Protein AF-A0A316NMJ9-F1 (afdb_monomer_lite)

pLDDT: mean 84.4, std 13.29, range [42.34, 97.0]

Secondary structure (DSSP, 8-state):
--HHHHHHHHHHHTTTB-HHHHHHHHHHTHHHHHHHHHHTT---SHHHHHHTHHHHHHHIIIIIITTS-TTTEEEEEEE-SSSEEEEEEESSTTTHHHHHHHHHHHHHHHHT-SSHHHHHHHHHHHHT-PPP-THHHHT--TTTS--HHHHHHHHHHHHHHTT-

Foldseek 3Di:
DDPLLLVLQLVLLVQAEDPVCSVQPSVLCVLVVCLVCVQVVHHSDNVRCQFLSVLVNVCCCPQQNVQQPCQAWDWDWDDDVPDTGTYIYGNDPPNNVSSSVSSVVLSVLSVPDPHPVSSQVVSCVVRVDDDDPSVVSSVGTPVNPQDPVRVVVVVVVVVVVVVD

Radius of gyration: 17.78 Å; chains: 1; bounding box: 33×37×60 Å

Sequence (164 aa):
MDIITEREIKRMLHQVASDEFVEALPVMTENFYKKLFELYGLEFSPEVIKQKRLFLCKATEHFIFENLPEETAVATIINTNLEKGYIYSPATKTFKKPLEQYINQIEELILNCDTSEEFEKKFSEKYDVNLENLTAYLKINREDEMSPFNTNLEKFLDSIKKKK

Structure (mmCIF, N/CA/C/O backbone):
data_AF-A0A316NMJ9-F1
#
_entry.id   AF-A0A316NMJ9-F1
#
loop_
_atom_site.group_PDB
_atom_site.id
_atom_site.type_symbol
_atom_site.label_atom_id
_atom_site.label_alt_id
_atom_site.label_comp_id
_atom_site.label_asym_id
_atom_site.label_entity_id
_atom_site.label_seq_id
_atom_site.pdbx_PDB_ins_code
_atom_site.Cartn_x
_atom_site.Cartn_y
_atom_site.Cartn_z
_atom_site.occupancy
_atom_site.B_iso_or_equiv
_atom_site.auth_seq_id
_atom_site.auth_comp_id
_atom_site.auth_asym_id
_atom_site.auth_atom_id
_atom_site.pdbx_PDB_model_num
ATOM 1 N N . MET A 1 1 ? 3.163 13.681 2.107 1.00 84.31 1 MET A N 1
ATOM 2 C CA . MET A 1 1 ? 3.337 12.910 3.354 1.00 84.31 1 MET A CA 1
ATOM 3 C C . MET A 1 1 ? 4.285 13.644 4.286 1.00 84.31 1 MET A C 1
ATOM 5 O O . MET A 1 1 ? 5.211 14.275 3.787 1.00 84.31 1 MET A O 1
ATOM 9 N N . ASP A 1 2 ? 4.083 13.605 5.605 1.00 90.94 2 ASP A N 1
ATOM 10 C CA . ASP A 1 2 ? 5.113 14.072 6.541 1.00 90.94 2 ASP A CA 1
ATOM 11 C C . ASP A 1 2 ? 6.221 13.015 6.722 1.00 90.94 2 ASP A C 1
ATOM 13 O O . ASP A 1 2 ? 6.017 11.821 6.498 1.00 90.94 2 ASP A O 1
ATOM 17 N N . ILE A 1 3 ? 7.400 13.464 7.158 1.00 88.75 3 ILE A N 1
ATOM 18 C CA . ILE A 1 3 ? 8.615 12.638 7.260 1.00 88.75 3 ILE A CA 1
ATOM 19 C C . ILE A 1 3 ? 8.439 11.457 8.232 1.00 88.75 3 ILE A C 1
ATOM 21 O O . ILE A 1 3 ? 9.056 10.405 8.052 1.00 88.75 3 ILE A O 1
ATOM 25 N N . ILE A 1 4 ? 7.629 11.611 9.284 1.00 89.31 4 ILE A N 1
ATOM 26 C CA . ILE A 1 4 ? 7.449 10.571 10.304 1.00 89.31 4 ILE A CA 1
ATOM 27 C C . ILE A 1 4 ? 6.569 9.455 9.739 1.00 89.31 4 ILE A C 1
ATOM 29 O O . ILE A 1 4 ? 6.916 8.280 9.870 1.00 89.31 4 ILE A O 1
ATOM 33 N N . THR A 1 5 ? 5.482 9.822 9.062 1.00 90.75 5 THR A N 1
ATOM 34 C CA . THR A 1 5 ? 4.606 8.877 8.362 1.00 90.75 5 THR A CA 1
ATOM 35 C C . THR A 1 5 ? 5.367 8.120 7.275 1.00 90.75 5 THR A C 1
ATOM 37 O O . THR A 1 5 ? 5.329 6.889 7.251 1.00 90.75 5 THR A O 1
ATOM 40 N N . GLU A 1 6 ? 6.148 8.821 6.444 1.00 93.25 6 GLU A N 1
ATOM 41 C CA . GLU A 1 6 ? 6.971 8.189 5.401 1.00 93.25 6 GLU A CA 1
ATOM 42 C C . GLU A 1 6 ? 7.933 7.157 6.001 1.00 93.25 6 GLU A C 1
ATOM 44 O O . GLU A 1 6 ? 8.058 6.035 5.507 1.00 93.25 6 GLU A O 1
ATOM 49 N N . ARG A 1 7 ? 8.572 7.500 7.124 1.00 92.62 7 ARG A N 1
ATOM 50 C CA . ARG A 1 7 ? 9.490 6.600 7.823 1.00 92.62 7 ARG A CA 1
ATOM 51 C C . ARG A 1 7 ? 8.805 5.328 8.324 1.00 92.62 7 ARG A C 1
ATOM 53 O O . ARG A 1 7 ? 9.415 4.259 8.254 1.00 92.62 7 ARG A O 1
ATOM 60 N N . GLU A 1 8 ? 7.588 5.412 8.859 1.00 92.25 8 GLU A N 1
ATOM 61 C CA . GLU A 1 8 ? 6.860 4.218 9.311 1.00 92.25 8 GLU A CA 1
ATOM 62 C C . GLU A 1 8 ? 6.408 3.339 8.143 1.00 92.25 8 GLU A C 1
ATOM 64 O O . GLU A 1 8 ? 6.513 2.115 8.240 1.00 92.25 8 GLU A O 1
ATOM 69 N N . ILE A 1 9 ? 6.027 3.937 7.011 1.00 93.44 9 ILE A N 1
ATOM 70 C CA . ILE A 1 9 ? 5.732 3.191 5.782 1.00 93.44 9 ILE A CA 1
ATOM 71 C C . ILE A 1 9 ? 6.987 2.491 5.263 1.00 93.44 9 ILE A C 1
ATOM 73 O O . ILE A 1 9 ? 6.941 1.292 5.012 1.00 93.44 9 ILE A O 1
ATOM 77 N N . LYS A 1 10 ? 8.137 3.172 5.189 1.00 93.44 10 LYS A N 1
ATOM 78 C CA . LYS A 1 10 ? 9.405 2.535 4.787 1.00 93.44 10 LYS A CA 1
ATOM 79 C C . LYS A 1 10 ? 9.770 1.355 5.693 1.00 93.44 10 LYS A C 1
ATOM 81 O O . LYS A 1 10 ? 10.137 0.285 5.216 1.00 93.44 10 LYS A O 1
ATOM 86 N N . ARG A 1 11 ? 9.608 1.510 7.013 1.00 89.56 11 ARG A N 1
ATOM 87 C CA . ARG A 1 11 ? 9.828 0.433 8.002 1.00 89.56 11 ARG A CA 1
ATOM 88 C C . ARG A 1 11 ? 8.909 -0.770 7.811 1.00 89.56 11 ARG A C 1
ATOM 90 O O . ARG A 1 11 ? 9.315 -1.880 8.147 1.00 89.56 11 ARG A O 1
ATOM 97 N N . MET A 1 12 ? 7.678 -0.534 7.374 1.00 90.94 12 MET A N 1
ATOM 98 C CA . MET A 1 12 ? 6.723 -1.576 7.009 1.00 90.94 12 MET A CA 1
ATOM 99 C C . MET A 1 12 ? 7.162 -2.254 5.704 1.00 90.94 12 MET A C 1
ATOM 101 O O . MET A 1 12 ? 7.350 -3.465 5.692 1.00 90.94 12 MET A O 1
ATOM 105 N N . LEU A 1 13 ? 7.460 -1.474 4.661 1.00 91.19 13 LEU A N 1
ATOM 106 C CA . LEU A 1 13 ? 7.852 -1.982 3.344 1.00 91.19 13 LEU A CA 1
ATOM 107 C C . LEU A 1 13 ? 9.099 -2.867 3.383 1.00 91.19 13 LEU A C 1
ATOM 109 O O . LEU A 1 13 ? 9.125 -3.876 2.693 1.00 91.19 13 LEU A O 1
ATOM 113 N N . HIS A 1 14 ? 10.092 -2.569 4.226 1.00 90.00 14 HIS A N 1
ATOM 114 C CA . HIS A 1 14 ? 11.275 -3.431 4.383 1.00 90.00 14 HIS A CA 1
ATOM 115 C C . HIS A 1 14 ? 10.953 -4.874 4.824 1.00 90.00 14 HIS A C 1
ATOM 117 O O . HIS A 1 14 ? 11.829 -5.734 4.766 1.00 90.00 14 HIS A O 1
ATOM 123 N N . GLN A 1 15 ? 9.736 -5.157 5.305 1.00 87.69 15 GLN A N 1
ATOM 124 C CA . GLN A 1 15 ? 9.311 -6.521 5.638 1.00 87.69 15 GLN A CA 1
ATOM 125 C C . GLN A 1 15 ? 8.897 -7.333 4.406 1.00 87.69 15 GLN A C 1
ATOM 127 O O . GLN A 1 15 ? 8.934 -8.558 4.469 1.00 87.69 15 GLN A O 1
ATOM 132 N N . VAL A 1 16 ? 8.514 -6.662 3.316 1.00 88.00 16 VAL A N 1
ATOM 133 C CA . VAL A 1 16 ? 7.905 -7.282 2.128 1.00 88.00 16 VAL A CA 1
ATOM 134 C C . VAL A 1 16 ? 8.592 -6.883 0.817 1.00 88.00 16 VAL A C 1
ATOM 136 O O . VAL A 1 16 ? 8.337 -7.492 -0.213 1.00 88.00 16 VAL A O 1
ATOM 139 N N . ALA A 1 17 ? 9.479 -5.885 0.808 1.00 89.94 17 ALA A N 1
ATOM 140 C CA . ALA A 1 17 ? 10.025 -5.295 -0.413 1.00 89.94 17 ALA A CA 1
ATOM 141 C C . ALA A 1 17 ? 11.521 -4.948 -0.314 1.00 89.94 17 ALA A C 1
ATOM 143 O O . ALA A 1 17 ? 12.040 -4.671 0.770 1.00 89.94 17 ALA A O 1
ATOM 144 N N . SER A 1 18 ? 12.205 -4.937 -1.464 1.00 92.44 18 SER A N 1
ATOM 145 C CA . SER A 1 18 ? 13.598 -4.490 -1.589 1.00 92.44 18 SER A CA 1
ATOM 146 C C . SER A 1 18 ? 13.745 -2.977 -1.399 1.00 92.44 18 SER A C 1
ATOM 148 O O . SER A 1 18 ? 12.778 -2.220 -1.518 1.00 92.44 18 SER A O 1
ATOM 150 N N . ASP A 1 19 ? 14.976 -2.520 -1.157 1.00 91.56 19 ASP A N 1
ATOM 151 C CA . ASP A 1 19 ? 15.285 -1.103 -0.929 1.00 91.56 19 ASP A CA 1
ATOM 152 C C . ASP A 1 19 ? 14.810 -0.201 -2.081 1.00 91.56 19 ASP A C 1
ATOM 154 O O . ASP A 1 19 ? 14.322 0.906 -1.854 1.00 91.56 19 ASP A O 1
ATOM 158 N N . GLU A 1 20 ? 14.876 -0.673 -3.329 1.00 93.25 20 GLU A N 1
ATOM 159 C CA . GLU A 1 20 ? 14.401 0.087 -4.485 1.00 93.25 20 GLU A CA 1
ATOM 160 C C . GLU A 1 20 ? 12.894 0.362 -4.446 1.00 93.25 20 GLU A C 1
ATOM 162 O O . GLU A 1 20 ? 12.461 1.459 -4.813 1.00 93.25 20 GLU A O 1
ATOM 167 N N . PHE A 1 21 ? 12.090 -0.611 -4.010 1.00 93.50 21 PHE A N 1
ATOM 168 C CA . PHE A 1 21 ? 10.654 -0.416 -3.817 1.00 93.50 21 PHE A CA 1
ATOM 169 C C . PHE A 1 21 ? 10.361 0.399 -2.560 1.00 93.50 21 PHE A C 1
ATOM 171 O O . PHE A 1 21 ? 9.492 1.267 -2.605 1.00 93.50 21 PHE A O 1
ATOM 178 N N . VAL A 1 22 ? 11.111 0.190 -1.475 1.00 93.56 22 VAL A N 1
ATOM 179 C CA . VAL A 1 22 ? 10.983 0.973 -0.236 1.00 93.56 22 VAL A CA 1
ATOM 180 C C . VAL A 1 22 ? 11.189 2.467 -0.491 1.00 93.56 22 VAL A C 1
ATOM 182 O O . VAL A 1 22 ? 10.503 3.295 0.104 1.00 93.56 22 VAL A O 1
ATOM 185 N N . GLU A 1 23 ? 12.092 2.832 -1.398 1.00 94.31 23 GLU A N 1
ATOM 186 C CA . GLU A 1 23 ? 12.322 4.231 -1.758 1.00 94.31 23 GLU A CA 1
ATOM 187 C C . GLU A 1 23 ? 11.280 4.799 -2.733 1.00 94.31 23 GLU A C 1
ATOM 189 O O . GLU A 1 23 ? 11.018 6.000 -2.714 1.00 94.31 23 GLU A O 1
ATOM 194 N N . ALA A 1 24 ? 10.671 3.970 -3.584 1.00 92.94 24 ALA A N 1
ATOM 195 C CA . ALA A 1 24 ? 9.715 4.431 -4.594 1.00 92.94 24 ALA A CA 1
ATOM 196 C C . ALA A 1 24 ? 8.266 4.499 -4.082 1.00 92.94 24 ALA A C 1
ATOM 198 O O . ALA A 1 24 ? 7.559 5.473 -4.343 1.00 92.94 24 ALA A O 1
ATOM 199 N N . LEU A 1 25 ? 7.822 3.471 -3.357 1.00 93.38 25 LEU A N 1
ATOM 200 C CA . LEU A 1 25 ? 6.417 3.272 -3.002 1.00 93.38 25 LEU A CA 1
ATOM 201 C C . LEU A 1 25 ? 5.819 4.352 -2.093 1.00 93.38 25 LEU A C 1
ATOM 203 O O . LEU A 1 25 ? 4.717 4.784 -2.411 1.00 93.38 25 LEU A O 1
ATOM 207 N N . PRO A 1 26 ? 6.481 4.845 -1.022 1.00 93.44 26 PRO A N 1
ATOM 208 C CA . PRO A 1 26 ? 5.836 5.750 -0.066 1.00 93.44 26 PRO A CA 1
ATOM 209 C C . PRO A 1 26 ? 5.209 6.991 -0.707 1.00 93.44 26 PRO A C 1
ATOM 211 O O . PRO A 1 26 ? 4.151 7.439 -0.274 1.00 93.44 26 PRO A O 1
ATOM 214 N N . VAL A 1 27 ? 5.852 7.525 -1.749 1.00 91.00 27 VAL A N 1
ATOM 215 C CA . VAL A 1 27 ? 5.353 8.684 -2.497 1.00 91.00 27 VAL A CA 1
ATOM 216 C C . VAL A 1 27 ? 4.222 8.284 -3.444 1.00 91.00 27 VAL A C 1
ATOM 218 O O . VAL A 1 27 ? 3.236 9.005 -3.545 1.00 91.00 27 VAL A O 1
ATOM 221 N N . MET A 1 28 ? 4.346 7.139 -4.120 1.00 93.19 28 MET A N 1
ATOM 222 C CA . MET A 1 28 ? 3.360 6.667 -5.098 1.00 93.19 28 MET A CA 1
ATOM 223 C C . MET A 1 28 ? 2.045 6.228 -4.446 1.00 93.19 28 MET A C 1
ATOM 225 O O . MET A 1 28 ? 0.997 6.356 -5.056 1.00 93.19 28 MET A O 1
ATOM 229 N N . THR A 1 29 ? 2.086 5.706 -3.219 1.00 94.62 29 T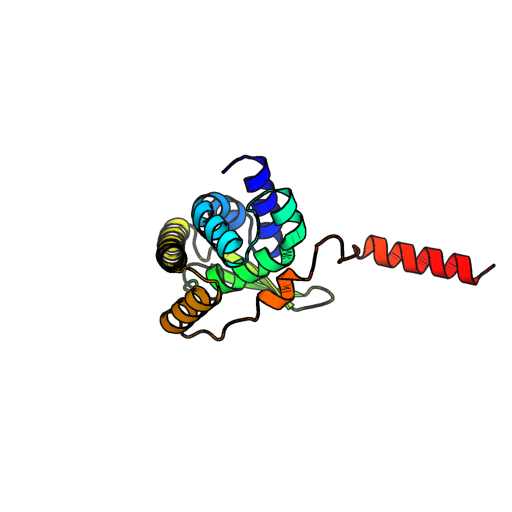HR A N 1
ATOM 230 C CA . THR A 1 29 ? 0.939 5.047 -2.577 1.00 94.62 29 THR A CA 1
ATOM 231 C C . THR A 1 29 ? 0.308 5.871 -1.454 1.00 94.62 29 THR A C 1
ATOM 233 O O . THR A 1 29 ? -0.502 5.341 -0.693 1.00 94.62 29 THR A O 1
ATOM 236 N N . GLU A 1 30 ? 0.684 7.145 -1.281 1.00 94.25 30 GLU A N 1
ATOM 237 C CA . GLU A 1 30 ? 0.216 7.968 -0.155 1.00 94.25 30 GLU A CA 1
ATOM 238 C C . GLU A 1 30 ? -1.314 8.038 -0.078 1.00 94.25 30 GLU A C 1
ATOM 240 O O . GLU A 1 30 ? -1.900 7.793 0.979 1.00 94.25 30 GLU A O 1
ATOM 245 N N . ASN A 1 31 ? -1.960 8.392 -1.188 1.00 94.94 31 ASN A N 1
ATOM 246 C CA . ASN A 1 31 ? -3.409 8.564 -1.239 1.00 94.94 31 ASN A CA 1
ATOM 247 C C . ASN A 1 31 ? -4.124 7.216 -1.154 1.00 94.94 31 ASN A C 1
ATOM 249 O O . ASN A 1 31 ? -5.102 7.102 -0.415 1.00 94.94 31 ASN A O 1
ATOM 253 N N . PHE A 1 32 ? -3.594 6.195 -1.837 1.00 96.12 32 PHE A N 1
ATOM 254 C CA . PHE A 1 32 ? -4.057 4.819 -1.689 1.00 96.12 32 PHE A CA 1
ATOM 255 C C . PHE A 1 32 ? -4.105 4.402 -0.212 1.00 96.12 32 PHE A C 1
ATOM 257 O O . PHE A 1 32 ? -5.163 4.010 0.272 1.00 96.12 32 PHE A O 1
ATOM 264 N N . TYR A 1 33 ? -3.009 4.552 0.541 1.00 96.19 33 TYR A N 1
ATOM 265 C CA . TYR A 1 33 ? -2.991 4.155 1.951 1.00 96.19 33 TYR A CA 1
ATOM 266 C C . TYR A 1 33 ? -3.904 5.006 2.829 1.00 96.19 33 TYR A C 1
ATOM 268 O O . TYR A 1 33 ? -4.543 4.462 3.726 1.00 96.19 33 TYR A O 1
ATOM 276 N N . LYS A 1 34 ? -4.013 6.316 2.578 1.00 96.06 34 LYS A N 1
ATOM 277 C CA . LYS A 1 34 ? -4.974 7.165 3.300 1.00 96.06 34 LYS A CA 1
ATOM 278 C C . LYS A 1 34 ? -6.398 6.655 3.129 1.00 96.06 34 LYS A C 1
ATOM 280 O O . LYS A 1 34 ? -7.091 6.460 4.125 1.00 96.06 34 LYS A O 1
ATOM 285 N N . LYS A 1 35 ? -6.807 6.407 1.881 1.00 97.00 35 LYS A N 1
ATOM 286 C CA . LYS A 1 35 ? -8.155 5.923 1.589 1.00 97.00 35 LYS A CA 1
ATOM 287 C C . LYS A 1 35 ? -8.365 4.512 2.124 1.00 97.00 35 LYS A C 1
ATOM 289 O O . LYS A 1 35 ? -9.409 4.236 2.696 1.00 97.00 35 LYS A O 1
ATOM 294 N N . LEU A 1 36 ? -7.364 3.642 2.016 1.00 96.12 36 LEU A N 1
ATOM 295 C CA . LEU A 1 36 ? -7.407 2.303 2.594 1.00 96.12 36 LEU A CA 1
ATOM 296 C C . LEU A 1 36 ? -7.675 2.369 4.103 1.00 96.12 36 LEU A C 1
ATOM 298 O O . LEU A 1 36 ? -8.609 1.741 4.584 1.00 96.12 36 LEU A O 1
ATOM 302 N N . PHE A 1 37 ? -6.907 3.165 4.848 1.00 95.81 37 PHE A N 1
ATOM 303 C CA . PHE A 1 37 ? -7.116 3.327 6.288 1.00 95.81 37 PHE A CA 1
ATOM 304 C C . PHE A 1 37 ? -8.524 3.846 6.599 1.00 95.81 37 PHE A C 1
ATOM 306 O O . PHE A 1 37 ? -9.191 3.282 7.463 1.00 95.81 37 PHE A O 1
ATOM 313 N N . GLU A 1 38 ? -9.002 4.844 5.854 1.00 96.06 38 GLU A N 1
ATOM 314 C CA . GLU A 1 38 ? -10.364 5.370 5.981 1.00 96.06 38 GLU A CA 1
ATOM 315 C C . GLU A 1 38 ? -11.429 4.277 5.785 1.00 96.06 38 GLU A C 1
ATOM 317 O O . GLU A 1 38 ? -12.314 4.137 6.629 1.00 96.06 38 GLU A O 1
ATOM 322 N N . LEU A 1 39 ? -11.312 3.455 4.733 1.00 95.19 39 LEU A N 1
ATOM 323 C CA . LEU A 1 39 ? -12.261 2.372 4.436 1.00 95.19 39 LEU A CA 1
ATOM 324 C C . LEU A 1 39 ? -12.325 1.305 5.537 1.00 95.19 39 LEU A C 1
ATOM 326 O O . LEU A 1 39 ? -13.382 0.715 5.749 1.00 95.19 39 LEU A O 1
ATOM 330 N N . TYR A 1 40 ? -11.222 1.076 6.253 1.00 94.00 40 TYR A N 1
ATOM 331 C CA . TYR A 1 40 ? -11.171 0.165 7.402 1.00 94.00 40 TYR A CA 1
ATOM 332 C C . TYR A 1 40 ? -11.374 0.872 8.755 1.00 94.00 40 TYR A C 1
ATOM 334 O O . TYR A 1 40 ? -11.158 0.264 9.806 1.00 94.00 40 TYR A O 1
ATOM 342 N N . GLY A 1 41 ? -11.797 2.142 8.761 1.00 93.50 41 GLY A N 1
ATOM 343 C CA . GLY A 1 41 ? -12.106 2.895 9.981 1.00 93.50 41 GLY A CA 1
ATOM 344 C C . GLY A 1 41 ? -10.885 3.224 10.847 1.00 93.50 41 GLY A C 1
ATOM 345 O O . GLY A 1 41 ? -11.003 3.332 12.068 1.00 93.50 41 GLY A O 1
ATOM 346 N N . LEU A 1 42 ? -9.708 3.353 10.234 1.00 93.94 42 LEU A N 1
ATOM 347 C CA . LEU A 1 42 ? -8.442 3.673 10.886 1.00 93.94 42 LEU A CA 1
ATOM 348 C C . LEU A 1 42 ? -8.001 5.108 10.579 1.00 93.94 42 LEU A C 1
ATOM 350 O O . LEU A 1 42 ? -8.202 5.628 9.484 1.00 93.94 42 LEU A O 1
ATOM 354 N N . GLU A 1 43 ? -7.312 5.734 11.531 1.00 94.31 43 GLU A N 1
ATOM 355 C CA . GLU A 1 43 ? -6.634 7.009 11.295 1.00 94.31 43 GLU A CA 1
ATOM 356 C C . GLU A 1 43 ? -5.298 6.779 10.574 1.00 94.31 43 GLU A C 1
ATOM 358 O O . GLU A 1 43 ? -4.477 5.967 11.007 1.00 94.31 43 GLU A O 1
ATOM 363 N N . PHE A 1 44 ? -5.039 7.533 9.504 1.00 94.75 44 PHE A N 1
ATOM 364 C CA . PHE A 1 44 ? -3.742 7.525 8.830 1.00 94.75 44 PHE A CA 1
ATOM 365 C C . PHE A 1 44 ? -2.722 8.388 9.589 1.00 94.75 44 PHE A C 1
ATOM 367 O O . PHE A 1 44 ? -2.454 9.534 9.227 1.00 94.75 44 PHE A O 1
ATOM 374 N N . SER A 1 45 ? -2.168 7.833 10.669 1.00 93.88 45 SER A N 1
ATOM 375 C CA . SER A 1 45 ? -1.141 8.472 11.497 1.00 93.88 45 SER A CA 1
ATOM 376 C C . SER A 1 45 ? 0.050 7.535 11.748 1.00 93.88 45 SER A C 1
ATOM 378 O O . SER A 1 45 ? -0.106 6.310 11.690 1.00 93.88 45 SER A O 1
ATOM 380 N N . PRO A 1 46 ? 1.253 8.063 12.058 1.00 91.56 46 PRO A N 1
ATOM 381 C CA . PRO A 1 46 ? 2.434 7.231 12.295 1.00 91.56 46 PRO A CA 1
ATOM 382 C C . PRO A 1 46 ? 2.240 6.168 13.379 1.00 91.56 46 PRO A C 1
ATOM 384 O O . PRO A 1 46 ? 2.728 5.047 13.243 1.00 91.56 46 PRO A O 1
ATOM 387 N N . GLU A 1 47 ? 1.526 6.508 14.455 1.00 91.00 47 GLU A N 1
ATOM 388 C CA . GLU A 1 47 ? 1.302 5.590 15.572 1.00 91.00 47 GLU A CA 1
ATOM 389 C C . GLU A 1 47 ? 0.386 4.434 15.158 1.00 91.00 47 GLU A C 1
ATOM 391 O O . GLU A 1 47 ? 0.706 3.274 15.417 1.00 91.00 47 GLU A O 1
ATOM 396 N N . VAL A 1 48 ? -0.690 4.719 14.418 1.00 92.31 48 VAL A N 1
ATOM 397 C CA . VAL A 1 48 ? -1.587 3.672 13.914 1.00 92.31 48 VAL A CA 1
ATOM 398 C C . VAL A 1 48 ? -0.891 2.825 12.849 1.00 92.31 48 VAL A C 1
ATOM 400 O O . VAL A 1 48 ? -0.994 1.605 12.906 1.00 92.31 48 VAL A O 1
ATOM 403 N N . ILE A 1 49 ? -0.109 3.414 11.934 1.00 92.50 49 ILE A N 1
ATOM 404 C CA . ILE A 1 49 ? 0.691 2.655 10.950 1.00 92.50 49 ILE A CA 1
ATOM 405 C C . ILE A 1 49 ? 1.660 1.701 11.658 1.00 92.50 49 ILE A C 1
ATOM 407 O O . ILE A 1 49 ? 1.801 0.537 11.278 1.00 92.50 49 ILE A O 1
ATOM 411 N N . LYS A 1 50 ? 2.324 2.173 12.716 1.00 88.81 50 LYS A N 1
ATOM 412 C CA . LYS A 1 50 ? 3.237 1.356 13.516 1.00 88.81 50 LYS A CA 1
ATOM 413 C C . LYS A 1 50 ? 2.510 0.201 14.212 1.00 88.81 50 LYS A C 1
ATOM 415 O O . LYS A 1 50 ? 3.063 -0.902 14.250 1.00 88.81 50 LYS A O 1
ATOM 420 N N . GLN A 1 51 ? 1.314 0.440 14.751 1.00 89.06 51 GLN A N 1
ATOM 421 C CA . GLN A 1 51 ? 0.494 -0.572 15.425 1.00 89.06 51 GLN A CA 1
ATOM 422 C C . GLN A 1 51 ? -0.096 -1.587 14.440 1.00 89.06 51 GLN A C 1
ATOM 424 O O . GLN A 1 51 ? 0.001 -2.788 14.677 1.00 89.06 51 GLN A O 1
ATOM 429 N N . LYS A 1 52 ? -0.634 -1.116 13.311 1.00 90.19 52 LYS A N 1
ATOM 430 C CA . LYS A 1 52 ? -1.306 -1.899 12.259 1.00 90.19 52 LYS A CA 1
ATOM 431 C C . LYS A 1 52 ? -0.363 -2.321 11.135 1.00 90.19 52 LYS A C 1
ATOM 433 O O . LYS A 1 52 ? -0.775 -2.508 9.993 1.00 90.19 52 LYS A O 1
ATOM 438 N N . ARG A 1 53 ? 0.920 -2.491 11.458 1.00 89.06 53 ARG A N 1
ATOM 439 C CA . ARG A 1 53 ? 1.958 -2.805 10.475 1.00 89.06 53 ARG A CA 1
ATOM 440 C C . ARG A 1 53 ? 1.670 -4.088 9.705 1.00 89.06 53 ARG A C 1
ATOM 442 O O . ARG A 1 53 ? 1.830 -4.089 8.496 1.00 89.06 53 ARG A O 1
ATOM 449 N N . LEU A 1 54 ? 1.239 -5.147 10.392 1.00 86.75 54 LEU A N 1
ATOM 450 C CA . LEU A 1 54 ? 0.964 -6.436 9.756 1.00 86.75 54 LEU A CA 1
ATOM 451 C C . LEU A 1 54 ? -0.189 -6.333 8.751 1.00 86.75 54 LEU A C 1
ATOM 453 O O . LEU A 1 54 ? -0.062 -6.809 7.628 1.00 86.75 54 LEU A O 1
ATOM 457 N N . PHE A 1 55 ? -1.272 -5.649 9.134 1.00 91.31 55 PHE A N 1
ATOM 458 C CA . PHE A 1 55 ? -2.372 -5.323 8.226 1.00 91.31 55 PHE A CA 1
ATOM 459 C C . PHE A 1 55 ? -1.863 -4.586 6.985 1.00 91.31 55 PHE A C 1
ATOM 461 O O . PHE A 1 55 ? -2.197 -4.965 5.867 1.00 91.31 55 PHE A O 1
ATOM 468 N N . LEU A 1 56 ? -1.010 -3.576 7.170 1.00 92.19 56 LEU A N 1
ATOM 469 C CA . LEU A 1 56 ? -0.489 -2.799 6.053 1.00 92.19 56 LEU A CA 1
ATOM 470 C C . LEU A 1 56 ? 0.477 -3.603 5.169 1.00 92.19 56 LEU A C 1
ATOM 472 O O . LEU A 1 56 ? 0.426 -3.453 3.950 1.00 92.19 56 LEU A O 1
ATOM 476 N N . CYS A 1 57 ? 1.299 -4.489 5.743 1.00 90.06 57 CYS A N 1
ATOM 477 C CA . CYS A 1 57 ? 2.111 -5.438 4.977 1.00 90.06 57 CYS A CA 1
ATOM 478 C C . CYS A 1 57 ? 1.218 -6.311 4.095 1.00 90.06 57 CYS A C 1
ATOM 480 O O . CYS A 1 57 ? 1.425 -6.351 2.889 1.00 90.06 57 CYS A O 1
ATOM 482 N N . LYS A 1 58 ? 0.185 -6.932 4.674 1.00 89.94 58 LYS A N 1
ATOM 483 C CA . LYS A 1 58 ? -0.736 -7.818 3.951 1.00 89.94 58 LYS A CA 1
ATOM 484 C C . LYS A 1 58 ? -1.524 -7.091 2.870 1.00 89.94 58 LYS A C 1
ATOM 486 O O . LYS A 1 58 ? -1.592 -7.559 1.743 1.00 89.94 58 LYS A O 1
ATOM 491 N N . ALA A 1 59 ? -2.023 -5.894 3.166 1.00 92.19 59 ALA A N 1
ATOM 492 C CA . ALA A 1 59 ? -2.687 -5.068 2.166 1.00 92.19 59 ALA A CA 1
ATOM 493 C C . ALA A 1 59 ? -1.740 -4.665 1.021 1.00 92.19 59 ALA A C 1
ATOM 495 O O . ALA A 1 59 ? -2.148 -4.643 -0.137 1.00 92.19 59 ALA A O 1
ATOM 496 N N . THR A 1 60 ? -0.474 -4.365 1.326 1.00 93.19 60 THR A N 1
ATOM 497 C CA . THR A 1 60 ? 0.539 -4.050 0.306 1.00 93.19 60 THR A CA 1
ATOM 498 C C . THR A 1 60 ? 0.860 -5.277 -0.545 1.00 93.19 60 THR A C 1
ATOM 500 O O . THR A 1 60 ? 0.902 -5.176 -1.767 1.00 93.19 60 THR A O 1
ATOM 503 N N . GLU A 1 61 ? 1.055 -6.443 0.071 1.00 90.44 61 GLU A N 1
ATOM 504 C CA . GLU A 1 61 ? 1.255 -7.699 -0.657 1.00 90.44 61 GLU A CA 1
ATOM 505 C C . GLU A 1 61 ? 0.080 -7.964 -1.602 1.00 90.44 61 GLU A C 1
ATOM 507 O O . GLU A 1 61 ? 0.285 -8.074 -2.807 1.00 90.44 61 GLU A O 1
ATOM 512 N N . HIS A 1 62 ? -1.143 -7.946 -1.078 1.00 90.44 62 HIS A N 1
ATOM 513 C CA . HIS A 1 62 ? -2.339 -8.328 -1.816 1.00 90.44 62 HIS A CA 1
ATOM 514 C C . HIS A 1 62 ? -2.722 -7.33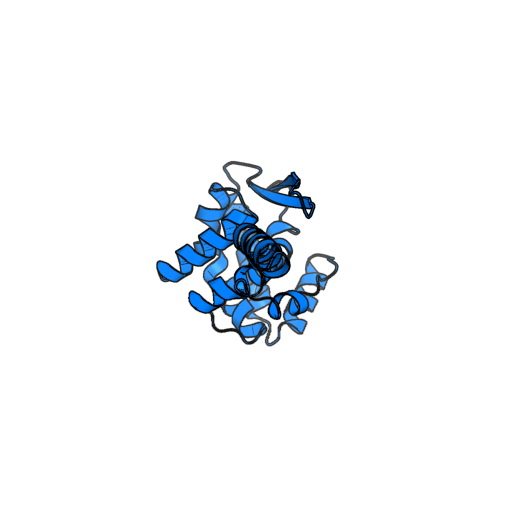8 -2.927 1.00 90.44 62 HIS A C 1
ATOM 516 O O . HIS A 1 62 ? -2.897 -7.707 -4.091 1.00 90.44 62 HIS A O 1
ATOM 522 N N . PHE A 1 63 ? -2.834 -6.048 -2.595 1.00 92.19 63 PHE A N 1
ATOM 523 C CA . PHE A 1 63 ? -3.310 -5.056 -3.558 1.00 92.19 63 PHE A CA 1
ATOM 524 C C . PHE A 1 63 ? -2.207 -4.564 -4.486 1.00 92.19 63 PHE A C 1
ATOM 526 O O . PHE A 1 63 ? -2.480 -4.266 -5.647 1.00 92.19 63 PHE A O 1
ATOM 533 N N . ILE A 1 64 ? -0.965 -4.471 -4.003 1.00 92.31 64 ILE A N 1
ATOM 534 C CA . ILE A 1 64 ? 0.128 -3.913 -4.799 1.00 92.31 64 ILE A CA 1
ATOM 535 C C . ILE A 1 64 ? 0.927 -5.031 -5.466 1.00 92.31 64 ILE A C 1
ATOM 537 O O . ILE A 1 64 ? 1.061 -5.016 -6.683 1.00 92.31 64 ILE A O 1
ATOM 541 N N . PHE A 1 65 ? 1.451 -6.000 -4.719 1.00 91.00 65 PHE A N 1
ATOM 542 C CA . PHE A 1 65 ? 2.453 -6.917 -5.266 1.00 91.00 65 PHE A CA 1
ATOM 543 C C . PHE A 1 65 ? 1.917 -8.146 -5.998 1.00 91.00 65 PHE A C 1
ATOM 545 O O . PHE A 1 65 ? 2.431 -8.459 -7.068 1.00 91.00 65 PHE A O 1
ATOM 552 N N . GLU A 1 66 ? 0.899 -8.825 -5.474 1.00 88.00 66 GLU A N 1
ATOM 553 C CA . GLU A 1 66 ? 0.384 -10.080 -6.051 1.00 88.00 66 GLU A CA 1
ATOM 554 C C . GLU A 1 66 ? -0.158 -9.914 -7.475 1.00 88.00 66 GLU A C 1
ATOM 556 O O . GLU A 1 66 ? -0.154 -10.854 -8.264 1.00 88.00 66 GLU A O 1
ATOM 561 N N . ASN A 1 67 ? -0.590 -8.700 -7.804 1.00 85.75 67 ASN A N 1
ATOM 562 C CA . ASN A 1 67 ? -1.254 -8.359 -9.057 1.00 85.75 67 ASN A CA 1
ATOM 563 C C . ASN A 1 67 ? -0.382 -7.496 -9.985 1.00 85.75 67 ASN A C 1
ATOM 565 O O . ASN A 1 67 ? -0.810 -7.114 -11.078 1.00 85.75 67 ASN A O 1
ATOM 569 N N . LEU A 1 68 ? 0.852 -7.186 -9.570 1.00 86.62 68 LEU A N 1
ATOM 570 C CA . LEU A 1 68 ? 1.823 -6.533 -10.439 1.00 86.62 68 LEU A CA 1
ATOM 571 C C . LEU A 1 68 ? 2.240 -7.503 -11.557 1.00 86.62 68 LEU A C 1
ATOM 573 O O . LEU A 1 68 ? 2.527 -8.668 -11.280 1.00 86.62 68 LEU A O 1
ATOM 577 N N . PRO A 1 69 ? 2.349 -7.041 -12.816 1.00 79.56 69 PRO A N 1
ATOM 578 C CA . PRO A 1 69 ? 2.889 -7.871 -13.886 1.00 79.56 69 PRO A CA 1
ATOM 579 C C . PRO A 1 69 ? 4.287 -8.388 -13.522 1.00 79.56 69 PRO A C 1
ATOM 581 O O . PRO A 1 69 ? 5.113 -7.612 -13.033 1.00 79.56 69 PRO A O 1
ATOM 584 N N . GLU A 1 70 ? 4.585 -9.656 -13.826 1.00 77.56 70 GLU A N 1
ATOM 585 C CA . GLU A 1 70 ? 5.890 -10.291 -13.539 1.00 77.56 70 GLU A CA 1
ATOM 586 C C . GLU A 1 70 ? 7.077 -9.517 -14.146 1.00 77.56 70 GLU A C 1
ATOM 588 O O . GLU A 1 70 ? 8.190 -9.517 -13.625 1.00 77.56 70 GLU A O 1
ATOM 593 N N . GLU A 1 71 ? 6.834 -8.782 -15.233 1.00 81.38 71 GLU A N 1
ATOM 594 C CA . GLU A 1 71 ? 7.813 -7.901 -15.880 1.00 81.38 71 GLU A CA 1
ATOM 595 C C . GLU A 1 71 ? 8.179 -6.660 -15.039 1.00 81.38 71 GLU A C 1
ATOM 597 O O . GLU A 1 71 ? 9.140 -5.948 -15.349 1.00 81.38 71 GLU A O 1
ATOM 602 N N . THR A 1 72 ? 7.413 -6.379 -13.980 1.00 84.44 72 THR A N 1
ATOM 603 C CA . THR A 1 72 ? 7.594 -5.232 -13.078 1.00 84.44 72 THR A CA 1
ATOM 604 C C . THR A 1 72 ? 8.187 -5.651 -11.738 1.00 84.44 72 THR A C 1
ATOM 606 O O . THR A 1 72 ? 9.100 -4.979 -11.251 1.00 84.44 72 THR A O 1
ATOM 609 N N . ALA A 1 73 ? 7.714 -6.756 -11.159 1.00 87.31 73 ALA A N 1
ATOM 610 C CA . ALA A 1 73 ? 8.147 -7.240 -9.853 1.00 87.31 73 ALA A CA 1
ATOM 611 C C . ALA A 1 73 ? 8.417 -8.749 -9.871 1.00 87.31 73 ALA A C 1
ATOM 613 O O . ALA A 1 73 ? 7.680 -9.517 -10.479 1.00 87.31 73 ALA A O 1
ATOM 614 N N . VAL A 1 74 ? 9.457 -9.170 -9.152 1.00 87.12 74 VAL A N 1
ATOM 615 C CA . VAL A 1 74 ? 9.777 -10.579 -8.907 1.00 87.12 74 VAL A CA 1
ATOM 616 C C . VAL A 1 74 ? 9.688 -10.844 -7.412 1.00 87.12 74 VAL A C 1
ATOM 618 O O . VAL A 1 74 ? 10.300 -10.133 -6.612 1.00 87.12 74 VAL A O 1
ATOM 621 N N . ALA A 1 75 ? 8.958 -11.891 -7.037 1.00 88.12 75 ALA A N 1
ATOM 622 C CA . ALA A 1 75 ? 8.886 -12.370 -5.664 1.00 88.12 75 ALA A CA 1
ATOM 623 C C . ALA A 1 75 ? 10.024 -13.364 -5.388 1.00 88.12 75 ALA A C 1
ATOM 625 O O . ALA A 1 75 ? 10.143 -14.397 -6.048 1.00 88.12 75 ALA A O 1
ATOM 626 N N . THR A 1 76 ? 10.856 -13.078 -4.389 1.00 84.38 76 THR A N 1
ATOM 627 C CA . THR A 1 76 ? 11.861 -14.021 -3.887 1.00 84.38 76 THR A CA 1
ATOM 628 C C . THR A 1 76 ? 11.358 -14.655 -2.600 1.00 84.38 76 THR A C 1
ATOM 630 O O . THR A 1 76 ? 11.067 -13.952 -1.633 1.00 84.38 76 THR A O 1
ATOM 633 N N . ILE A 1 77 ? 11.274 -15.987 -2.571 1.00 79.75 77 ILE A N 1
ATOM 634 C CA . ILE A 1 77 ? 10.875 -16.724 -1.368 1.00 79.75 77 ILE A CA 1
ATOM 635 C C . ILE A 1 77 ? 11.970 -16.579 -0.312 1.00 79.75 77 ILE A C 1
ATOM 637 O O . ILE A 1 77 ? 13.120 -16.962 -0.539 1.00 79.75 77 ILE A O 1
ATOM 641 N N . ILE A 1 78 ? 11.588 -16.098 0.866 1.00 76.88 78 ILE A N 1
ATOM 642 C CA . ILE A 1 78 ? 12.420 -16.118 2.064 1.00 76.88 78 ILE A CA 1
ATOM 643 C C . ILE A 1 78 ? 11.857 -17.140 3.054 1.00 76.88 78 ILE A C 1
ATOM 645 O O . ILE A 1 78 ? 10.699 -17.084 3.468 1.00 76.88 78 ILE A O 1
ATOM 649 N N . ASN A 1 79 ? 12.689 -18.102 3.451 1.00 55.38 79 ASN A N 1
ATOM 650 C CA . ASN A 1 79 ? 12.345 -19.003 4.545 1.00 55.38 79 ASN A CA 1
ATOM 651 C C . ASN A 1 79 ? 12.662 -18.302 5.861 1.00 55.38 79 ASN A C 1
ATOM 653 O O . ASN A 1 79 ? 13.828 -18.169 6.237 1.00 55.38 79 ASN A O 1
ATOM 657 N N . THR A 1 80 ? 11.623 -17.880 6.571 1.00 55.31 80 THR A N 1
ATOM 658 C CA . THR A 1 80 ? 11.750 -17.579 7.996 1.00 55.31 80 THR A CA 1
ATOM 659 C C . THR A 1 80 ? 11.443 -18.846 8.795 1.00 55.31 80 THR A C 1
ATOM 661 O O . THR A 1 80 ? 10.800 -19.766 8.295 1.00 55.31 80 THR A O 1
ATOM 664 N N . ASN A 1 81 ? 11.901 -18.924 10.046 1.00 43.38 81 ASN A N 1
ATOM 665 C CA . ASN A 1 81 ? 11.695 -20.104 10.901 1.00 43.38 81 ASN A CA 1
ATOM 666 C C . ASN A 1 81 ? 10.216 -20.394 11.236 1.00 43.38 81 ASN A C 1
ATOM 668 O O . ASN A 1 81 ? 9.949 -21.363 11.943 1.00 43.38 81 ASN A O 1
ATOM 672 N N . LEU A 1 82 ? 9.274 -19.555 10.789 1.00 43.47 82 LEU A N 1
ATOM 673 C CA . LEU A 1 82 ? 7.860 -19.656 11.136 1.00 43.47 82 LEU A CA 1
ATOM 674 C C . LEU A 1 82 ? 6.949 -19.741 9.902 1.00 43.47 82 LEU A C 1
ATOM 676 O O . LEU A 1 82 ? 6.032 -20.550 9.944 1.00 43.47 82 LEU A O 1
ATOM 680 N N . GLU A 1 83 ? 7.227 -19.045 8.790 1.00 51.34 83 GLU A N 1
ATOM 681 C CA . GLU A 1 83 ? 6.433 -19.136 7.546 1.00 51.34 83 GLU A CA 1
ATOM 682 C C . GLU A 1 83 ? 7.265 -18.808 6.285 1.00 51.34 83 GLU A C 1
ATOM 684 O O . GLU A 1 83 ? 8.337 -18.188 6.362 1.00 51.34 83 GLU A O 1
ATOM 689 N N . LYS A 1 84 ? 6.765 -19.217 5.105 1.00 58.41 84 LYS A N 1
ATOM 690 C CA . LYS A 1 84 ? 7.270 -18.728 3.811 1.00 58.41 84 LYS A CA 1
ATOM 691 C C . LYS A 1 84 ? 6.863 -17.262 3.671 1.00 58.41 84 LYS A C 1
ATOM 693 O O . LYS A 1 84 ? 5.678 -16.979 3.544 1.00 58.41 84 LYS A O 1
ATOM 698 N N . GLY A 1 85 ? 7.836 -16.359 3.693 1.00 69.62 85 GLY A N 1
ATOM 699 C CA . GLY A 1 85 ? 7.635 -14.960 3.324 1.00 69.62 85 GLY A CA 1
ATOM 700 C C . GLY A 1 85 ? 8.086 -14.709 1.888 1.00 69.62 85 GLY A C 1
ATOM 701 O O . GLY A 1 85 ? 8.826 -15.514 1.311 1.00 69.62 85 GLY A O 1
ATOM 702 N N . TYR A 1 86 ? 7.687 -13.572 1.329 1.00 80.88 86 TYR A N 1
ATOM 703 C CA . TYR A 1 86 ? 8.168 -13.100 0.036 1.00 80.88 86 TYR A CA 1
ATOM 704 C C . TYR A 1 86 ? 8.826 -11.733 0.207 1.00 80.88 86 TYR A C 1
ATOM 706 O O . TYR A 1 86 ? 8.331 -10.885 0.942 1.00 80.88 86 TYR A O 1
ATOM 714 N N . ILE A 1 87 ? 9.954 -11.527 -0.472 1.00 87.00 87 ILE A N 1
ATOM 715 C CA . ILE A 1 87 ? 10.497 -10.189 -0.710 1.00 87.00 87 ILE A CA 1
ATOM 716 C C . ILE A 1 87 ? 10.300 -9.874 -2.184 1.00 87.00 87 ILE A C 1
ATOM 718 O O . ILE A 1 87 ? 10.836 -10.570 -3.051 1.00 87.00 87 ILE A O 1
ATOM 722 N N . TYR A 1 88 ? 9.533 -8.824 -2.453 1.00 89.81 88 TYR A N 1
ATOM 723 C CA . TYR A 1 88 ? 9.297 -8.310 -3.791 1.00 89.81 88 TYR A CA 1
ATOM 724 C C . TYR A 1 88 ? 10.410 -7.342 -4.187 1.00 89.81 88 TYR A C 1
ATOM 726 O O . TYR A 1 88 ? 10.745 -6.415 -3.449 1.00 89.81 88 TYR A O 1
ATOM 734 N N . SER A 1 89 ? 10.966 -7.548 -5.376 1.00 91.56 89 SER A N 1
ATOM 735 C CA . SER A 1 89 ? 12.027 -6.715 -5.944 1.00 91.56 89 SER A CA 1
ATOM 736 C C . SER A 1 89 ? 11.653 -6.278 -7.357 1.00 91.56 89 SER A C 1
ATOM 738 O O . SER A 1 89 ? 10.963 -7.027 -8.055 1.00 91.56 89 SER A O 1
ATOM 740 N N . PRO A 1 90 ? 12.128 -5.118 -7.838 1.00 91.06 90 PRO A N 1
ATOM 741 C CA . PRO A 1 90 ? 11.962 -4.749 -9.234 1.00 91.06 90 PRO A CA 1
ATOM 742 C C . PRO A 1 90 ? 12.542 -5.795 -10.186 1.00 91.06 90 PRO A C 1
ATOM 744 O O . PRO A 1 90 ? 13.699 -6.192 -10.051 1.00 91.06 90 PRO A O 1
ATOM 747 N N . ALA A 1 91 ? 11.777 -6.179 -11.205 1.00 88.50 91 ALA A N 1
ATOM 748 C CA . ALA A 1 91 ? 12.266 -7.062 -12.264 1.00 88.50 91 ALA A CA 1
ATOM 749 C C . ALA A 1 91 ? 13.278 -6.353 -13.185 1.00 88.50 91 ALA A C 1
ATOM 751 O O . ALA A 1 91 ? 14.187 -6.967 -13.743 1.00 88.50 91 ALA A O 1
ATOM 752 N N . THR A 1 92 ? 13.135 -5.033 -13.350 1.00 88.69 92 THR A N 1
ATOM 753 C CA . THR A 1 92 ? 13.976 -4.210 -14.229 1.00 88.69 92 THR A CA 1
ATOM 754 C C . THR A 1 92 ? 14.293 -2.864 -13.588 1.00 88.69 92 THR A C 1
ATOM 756 O O . THR A 1 92 ? 13.560 -2.384 -12.731 1.00 88.69 92 THR A O 1
ATOM 759 N N . LYS A 1 93 ? 15.346 -2.174 -14.050 1.00 87.12 93 LYS A N 1
ATOM 760 C CA . LYS A 1 93 ? 15.658 -0.797 -13.602 1.00 87.12 93 LYS A CA 1
ATOM 761 C C . LYS A 1 93 ? 14.601 0.236 -14.024 1.00 87.12 93 LYS A C 1
ATOM 763 O O . LYS A 1 93 ? 14.567 1.337 -13.482 1.00 87.12 93 LYS A O 1
ATOM 768 N N . THR A 1 94 ? 13.749 -0.108 -14.988 1.00 88.25 94 THR A N 1
ATOM 769 C CA . THR A 1 94 ? 12.691 0.744 -15.551 1.00 88.25 94 THR A CA 1
ATOM 770 C C . THR A 1 94 ? 11.321 0.525 -14.900 1.00 88.25 94 THR A C 1
ATOM 772 O O . THR A 1 94 ? 10.329 1.053 -15.394 1.00 88.25 94 THR A O 1
ATOM 775 N N . PHE A 1 95 ? 11.257 -0.200 -13.778 1.00 89.88 95 PHE A N 1
ATOM 776 C CA . PHE A 1 95 ? 10.018 -0.570 -13.084 1.00 89.88 95 PHE A CA 1
ATOM 777 C C . PHE A 1 95 ? 9.139 0.606 -12.638 1.00 89.88 95 PHE A C 1
ATOM 779 O O . PHE A 1 95 ? 7.928 0.452 -12.528 1.00 89.88 95 PHE A O 1
ATOM 786 N N . LYS A 1 96 ? 9.733 1.778 -12.365 1.00 91.62 96 LYS A N 1
ATOM 787 C CA . LYS A 1 96 ? 9.045 2.896 -11.696 1.00 91.62 96 LYS A CA 1
ATOM 788 C C . LYS A 1 96 ? 7.799 3.363 -12.442 1.00 91.62 96 LYS A C 1
ATOM 790 O O . LYS A 1 96 ? 6.784 3.614 -11.812 1.00 91.62 96 LYS A O 1
ATOM 795 N N . LYS A 1 97 ? 7.872 3.464 -13.773 1.00 91.62 97 LYS A N 1
ATOM 796 C CA . LYS A 1 97 ? 6.762 3.968 -14.590 1.00 91.62 97 LYS A CA 1
ATOM 797 C C . LYS A 1 97 ? 5.600 2.961 -14.681 1.00 91.62 97 LYS A C 1
ATOM 799 O O . LYS A 1 97 ? 4.477 3.376 -14.416 1.00 91.62 97 LYS A O 1
ATOM 804 N N . PRO A 1 98 ? 5.825 1.671 -15.004 1.00 91.31 98 PRO A N 1
ATOM 805 C CA . PRO A 1 98 ? 4.778 0.652 -14.898 1.00 91.31 98 PRO A CA 1
ATOM 806 C C . PRO A 1 98 ? 4.169 0.554 -13.494 1.00 91.31 98 PRO A C 1
ATOM 808 O O . PRO A 1 98 ? 2.952 0.478 -13.364 1.00 91.31 98 PRO A O 1
ATOM 811 N N . LEU A 1 99 ? 5.004 0.624 -12.451 1.00 92.50 99 LEU A N 1
ATOM 812 C CA . LEU A 1 99 ? 4.561 0.596 -11.057 1.00 92.50 99 LEU A CA 1
ATOM 813 C C . LEU A 1 99 ? 3.633 1.773 -10.730 1.00 92.50 99 LEU A C 1
ATOM 815 O O . LEU A 1 99 ? 2.547 1.566 -10.203 1.00 92.50 99 LEU A O 1
ATOM 819 N N . GLU A 1 100 ? 4.031 2.994 -11.080 1.00 93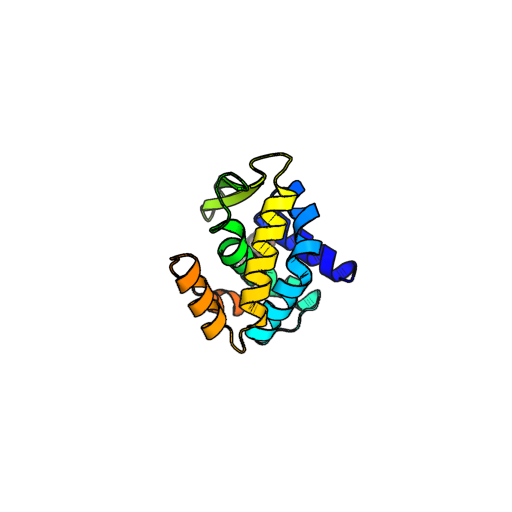.50 100 GLU A N 1
ATOM 820 C CA . GLU A 1 100 ? 3.225 4.201 -10.870 1.00 93.50 100 GLU A CA 1
ATOM 821 C C . GLU A 1 100 ? 1.895 4.134 -11.633 1.00 93.50 100 GLU A C 1
ATOM 823 O O . GLU A 1 100 ? 0.845 4.440 -11.078 1.00 93.50 100 GLU A O 1
ATOM 828 N N . GLN A 1 101 ? 1.909 3.668 -12.887 1.00 93.38 101 GLN A N 1
ATOM 829 C CA . GLN A 1 101 ? 0.685 3.476 -13.671 1.00 93.38 101 GLN A CA 1
ATOM 830 C C . GLN A 1 101 ? -0.269 2.477 -13.014 1.00 93.38 101 GLN A C 1
ATOM 832 O O . GLN A 1 101 ? -1.474 2.712 -12.986 1.00 93.38 101 GLN A O 1
ATOM 837 N N . TYR A 1 102 ? 0.265 1.376 -12.495 1.00 93.44 102 TYR A N 1
ATOM 838 C CA . TYR A 1 102 ? -0.516 0.365 -11.800 1.00 93.44 102 TYR A CA 1
ATOM 839 C C . TYR A 1 102 ? -1.097 0.899 -10.482 1.00 93.44 102 TYR A C 1
ATOM 841 O O . TYR A 1 102 ? -2.297 0.770 -10.246 1.00 93.44 102 TYR A O 1
ATOM 849 N N . ILE A 1 103 ? -0.286 1.580 -9.667 1.00 94.12 103 ILE A N 1
ATOM 850 C CA . ILE A 1 103 ? -0.738 2.186 -8.407 1.00 94.12 103 ILE A CA 1
ATOM 851 C C . ILE A 1 103 ? -1.833 3.221 -8.662 1.00 94.12 103 ILE A C 1
ATOM 853 O O . ILE A 1 103 ? -2.860 3.173 -7.994 1.00 94.12 103 ILE A O 1
ATOM 857 N N . ASN A 1 104 ? -1.680 4.079 -9.675 1.00 94.62 104 ASN A N 1
ATOM 858 C CA . ASN A 1 104 ? -2.706 5.058 -10.039 1.00 94.62 104 ASN A CA 1
ATOM 859 C C . ASN A 1 104 ? -4.040 4.387 -10.400 1.00 94.62 104 ASN A C 1
ATOM 861 O O . ASN A 1 104 ? -5.098 4.884 -10.030 1.00 94.62 104 ASN A O 1
ATOM 865 N N . GLN A 1 105 ? -4.017 3.230 -11.069 1.00 94.19 105 GLN A N 1
ATOM 866 C CA . GLN A 1 105 ? -5.243 2.492 -11.390 1.00 94.19 105 GLN A CA 1
ATOM 867 C C . GLN A 1 105 ? -5.934 1.903 -10.156 1.00 94.19 105 GLN A C 1
ATOM 869 O O . GLN A 1 105 ? -7.163 1.815 -10.135 1.00 94.19 105 GLN A O 1
ATOM 874 N N . ILE A 1 106 ? -5.170 1.448 -9.161 1.00 94.19 106 ILE A N 1
ATOM 875 C CA . ILE A 1 106 ? -5.737 0.968 -7.893 1.00 94.19 106 ILE A CA 1
ATOM 876 C C . ILE A 1 106 ? -6.254 2.148 -7.078 1.00 94.19 106 ILE A C 1
ATOM 878 O O . ILE A 1 106 ? -7.326 2.064 -6.486 1.00 94.19 106 ILE A O 1
ATOM 882 N N . GLU A 1 107 ? -5.509 3.251 -7.063 1.00 94.94 107 GLU A N 1
ATOM 883 C CA . GLU A 1 107 ? -5.890 4.483 -6.386 1.00 94.94 107 GLU A CA 1
ATOM 884 C C . GLU A 1 107 ? -7.213 5.027 -6.939 1.00 94.94 107 GLU A C 1
ATOM 886 O O . GLU A 1 107 ? -8.143 5.285 -6.181 1.00 94.94 107 GLU A O 1
ATOM 891 N N . GLU A 1 108 ? -7.361 5.107 -8.261 1.00 95.56 108 GLU A N 1
ATOM 892 C CA . GLU A 1 108 ? -8.635 5.462 -8.889 1.00 95.56 108 GLU A CA 1
ATOM 893 C C . GLU A 1 108 ? -9.762 4.497 -8.490 1.00 95.56 108 GLU A C 1
ATOM 895 O O . GLU A 1 108 ? -10.899 4.921 -8.282 1.00 95.56 108 GLU A O 1
ATOM 900 N N . LEU A 1 109 ? -9.470 3.202 -8.350 1.00 95.38 109 LEU A N 1
ATOM 901 C CA . LEU A 1 109 ? -10.465 2.206 -7.957 1.00 95.38 109 LEU A CA 1
ATOM 902 C C . LEU A 1 109 ? -10.917 2.394 -6.499 1.00 95.38 109 LEU A C 1
ATOM 904 O O . LEU A 1 109 ? -12.121 2.426 -6.241 1.00 95.38 109 LEU A O 1
ATOM 908 N N . ILE A 1 110 ? -9.981 2.567 -5.558 1.00 95.81 110 ILE A N 1
ATOM 909 C CA . ILE A 1 110 ? -10.287 2.721 -4.125 1.00 95.81 110 ILE A CA 1
ATOM 910 C C . ILE A 1 110 ? -10.944 4.066 -3.807 1.00 95.81 110 ILE A C 1
ATOM 912 O O . ILE A 1 110 ? -11.825 4.134 -2.952 1.00 95.81 110 ILE A O 1
ATOM 916 N N . LEU A 1 111 ? -10.563 5.138 -4.511 1.00 95.25 111 LEU A N 1
ATOM 917 C CA . LEU A 1 111 ? -11.147 6.468 -4.318 1.00 95.25 111 LEU A CA 1
ATOM 918 C C . LEU A 1 111 ? -12.619 6.531 -4.748 1.00 95.25 111 LEU A C 1
ATOM 920 O O . LEU A 1 111 ? -13.359 7.367 -4.239 1.00 95.25 111 LEU A O 1
ATOM 924 N N . ASN A 1 112 ? -13.050 5.631 -5.637 1.00 94.50 112 ASN A N 1
ATOM 925 C CA . ASN A 1 112 ? -14.439 5.483 -6.077 1.00 94.50 112 ASN A CA 1
ATOM 926 C C . ASN A 1 112 ? -15.237 4.461 -5.243 1.00 94.50 112 ASN A C 1
ATOM 928 O O . ASN A 1 112 ? -16.232 3.918 -5.733 1.00 94.50 112 ASN A O 1
ATOM 932 N N . CYS A 1 113 ? -14.780 4.137 -4.032 1.00 94.81 113 CYS A N 1
ATOM 933 C CA . CYS A 1 113 ? -15.464 3.227 -3.116 1.00 94.81 113 CYS A CA 1
ATOM 934 C C . CYS A 1 113 ? -15.752 3.910 -1.778 1.00 94.81 113 CYS A C 1
ATOM 936 O O . CYS A 1 113 ? -14.923 4.663 -1.256 1.00 94.81 113 CYS A O 1
ATOM 938 N N . ASP A 1 114 ? -16.910 3.583 -1.206 1.00 93.38 114 ASP A N 1
ATOM 939 C CA . ASP A 1 114 ? -17.346 4.102 0.093 1.00 93.38 114 ASP A CA 1
ATOM 940 C C . ASP A 1 114 ? -17.044 3.129 1.243 1.00 93.38 114 ASP A C 1
ATOM 942 O O . ASP A 1 114 ? -16.972 3.534 2.402 1.00 93.38 114 ASP A O 1
ATOM 946 N N . THR A 1 115 ? -16.850 1.841 0.938 1.00 94.44 115 THR A N 1
ATOM 947 C CA . THR A 1 115 ? -16.588 0.785 1.932 1.00 94.44 115 THR A CA 1
ATOM 948 C C . THR A 1 115 ? -15.442 -0.130 1.502 1.00 94.44 115 THR A C 1
ATOM 950 O O . THR A 1 115 ? -15.173 -0.282 0.308 1.00 94.44 115 THR A O 1
ATOM 953 N N . SER A 1 116 ? -14.777 -0.772 2.471 1.00 92.69 116 SER A N 1
ATOM 954 C CA . SER A 1 116 ? -13.746 -1.780 2.185 1.00 92.69 116 SER A CA 1
ATOM 955 C C . SER A 1 116 ? -14.307 -2.951 1.376 1.00 92.69 116 SER A C 1
ATOM 957 O O . SER A 1 116 ? -13.667 -3.396 0.434 1.00 92.69 116 SER A O 1
ATOM 959 N N . GLU A 1 117 ? -15.529 -3.394 1.682 1.00 92.12 117 GLU A N 1
ATOM 960 C CA . GLU A 1 117 ? -16.216 -4.487 0.979 1.00 92.12 117 GLU A CA 1
ATOM 961 C C . GLU A 1 117 ? -16.465 -4.156 -0.501 1.00 92.12 117 GLU A C 1
ATOM 963 O O . GLU A 1 117 ? -16.278 -4.999 -1.379 1.00 92.12 117 GLU A O 1
ATOM 968 N N . GLU A 1 118 ? -16.861 -2.914 -0.801 1.00 94.06 118 GLU A N 1
ATOM 969 C CA . GLU A 1 118 ? -17.037 -2.452 -2.179 1.00 94.06 118 GLU A CA 1
ATOM 970 C C . GLU A 1 118 ? -15.705 -2.413 -2.934 1.00 94.06 118 GLU A C 1
ATOM 972 O O . GLU A 1 118 ? -15.635 -2.860 -4.082 1.00 94.06 118 GLU A O 1
ATOM 977 N N . PHE A 1 119 ? -14.652 -1.905 -2.288 1.00 94.88 119 PHE A N 1
ATOM 978 C CA . PHE A 1 119 ? -13.312 -1.866 -2.863 1.00 94.88 119 PHE A CA 1
ATOM 979 C C . PHE A 1 119 ? -12.791 -3.271 -3.170 1.00 94.88 119 PHE A C 1
ATOM 981 O O . PHE A 1 119 ? -12.407 -3.546 -4.305 1.00 94.88 119 PHE A O 1
ATOM 988 N N . GLU A 1 120 ? -12.842 -4.172 -2.190 1.00 92.25 120 GLU A N 1
ATOM 989 C CA . GLU A 1 120 ? -12.435 -5.571 -2.319 1.00 92.25 120 GLU A CA 1
ATOM 990 C C . GLU A 1 120 ? -13.191 -6.271 -3.462 1.00 92.25 120 GLU A C 1
ATOM 992 O O . GLU A 1 120 ? -12.593 -6.929 -4.320 1.00 92.25 120 GLU A O 1
ATOM 997 N N . LYS A 1 121 ? -14.509 -6.066 -3.549 1.00 91.50 121 LYS A N 1
ATOM 998 C CA . LYS A 1 121 ? -15.324 -6.598 -4.644 1.00 91.50 121 LYS A CA 1
ATOM 999 C C . LYS A 1 121 ? -14.891 -6.061 -6.013 1.00 91.50 121 LYS A C 1
ATOM 1001 O O . LYS A 1 121 ? -14.651 -6.849 -6.921 1.00 91.50 121 LYS A O 1
ATOM 1006 N N . LYS A 1 122 ? -14.750 -4.742 -6.182 1.00 92.94 122 LYS A N 1
ATOM 1007 C CA . LYS A 1 122 ? -14.309 -4.167 -7.469 1.00 92.94 122 LYS A CA 1
ATOM 1008 C C . LYS A 1 122 ? -12.889 -4.603 -7.836 1.00 92.94 122 LYS A C 1
ATOM 1010 O O . LYS A 1 122 ? -12.586 -4.775 -9.014 1.00 92.94 122 LYS A O 1
ATOM 1015 N N . PHE A 1 123 ? -12.016 -4.766 -6.842 1.00 92.50 123 PHE A N 1
ATOM 1016 C CA . PHE A 1 123 ? -10.639 -5.201 -7.047 1.00 92.50 123 PHE A CA 1
ATOM 1017 C C . PHE A 1 123 ? -10.595 -6.653 -7.540 1.00 92.50 123 PHE A C 1
ATOM 1019 O O . PHE A 1 123 ? -10.017 -6.923 -8.591 1.00 92.50 123 PHE A O 1
ATOM 1026 N N . SER A 1 124 ? -11.276 -7.566 -6.842 1.00 90.38 124 SER A N 1
ATOM 1027 C CA . SER A 1 124 ? -11.390 -8.976 -7.246 1.00 90.38 124 SER A CA 1
ATOM 1028 C C . SER A 1 124 ? -12.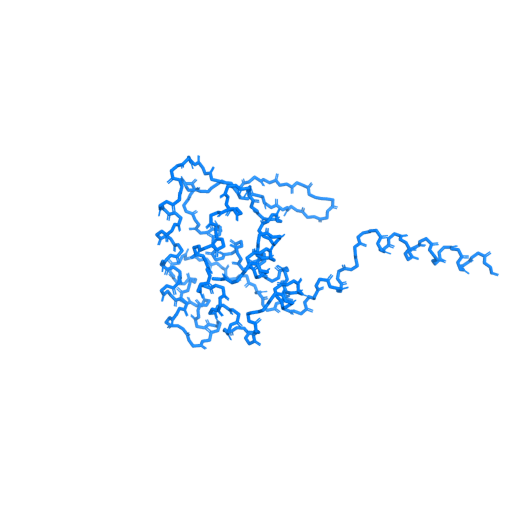028 -9.158 -8.624 1.00 90.38 124 SER A C 1
ATOM 1030 O O . SER A 1 124 ? -11.518 -9.938 -9.420 1.00 90.38 124 SER A O 1
ATOM 1032 N N . GLU A 1 125 ? -13.072 -8.393 -8.958 1.00 90.12 125 GLU A N 1
ATOM 1033 C CA . GLU A 1 125 ? -13.691 -8.422 -10.293 1.00 90.12 125 GLU A CA 1
ATOM 1034 C C . GLU A 1 125 ? -12.728 -7.969 -11.404 1.00 90.12 125 GLU A C 1
ATOM 1036 O O . GLU A 1 125 ? -12.793 -8.473 -12.525 1.00 90.12 125 GLU A O 1
ATOM 1041 N N . LYS A 1 126 ? -11.834 -7.016 -11.111 1.00 88.88 126 LYS A N 1
ATOM 1042 C CA . LYS A 1 126 ? -10.887 -6.463 -12.088 1.00 88.88 126 LYS A CA 1
ATOM 1043 C C . LYS A 1 126 ? -9.654 -7.344 -12.296 1.00 88.88 126 LYS A C 1
ATOM 1045 O O . LYS A 1 126 ? -9.167 -7.423 -13.423 1.00 88.88 126 LYS A O 1
ATOM 1050 N N . TYR A 1 127 ? -9.137 -7.947 -11.227 1.00 86.19 127 TYR A N 1
ATOM 1051 C CA . TYR A 1 127 ? -7.870 -8.689 -11.238 1.00 86.19 127 TYR A CA 1
ATOM 1052 C C . TYR A 1 127 ? -8.038 -10.217 -11.142 1.00 86.19 127 TYR A C 1
ATOM 1054 O O . TYR A 1 127 ? -7.042 -10.928 -11.191 1.00 86.19 127 TYR A O 1
ATOM 1062 N N . ASP A 1 128 ? -9.275 -10.724 -11.063 1.00 82.06 128 ASP A N 1
ATOM 1063 C CA . ASP A 1 128 ? -9.616 -12.158 -10.972 1.00 82.06 128 ASP A CA 1
ATOM 1064 C C . ASP A 1 128 ? -8.907 -12.879 -9.808 1.00 82.06 128 ASP A C 1
ATOM 1066 O O . ASP A 1 128 ? -8.363 -13.976 -9.940 1.00 82.06 128 ASP A O 1
ATOM 1070 N N . VAL A 1 129 ? -8.891 -12.228 -8.639 1.00 79.19 129 VAL A N 1
ATOM 1071 C CA . VAL A 1 129 ? -8.215 -12.723 -7.431 1.00 79.19 129 VAL A CA 1
ATOM 1072 C C . VAL A 1 129 ? -9.180 -13.117 -6.323 1.00 79.19 129 VAL A C 1
ATOM 1074 O O . VAL A 1 129 ? -10.202 -12.471 -6.089 1.00 79.19 129 VAL A O 1
ATOM 1077 N N . ASN A 1 130 ? -8.805 -14.162 -5.580 1.00 72.00 130 ASN A N 1
ATOM 1078 C CA . ASN A 1 130 ? -9.454 -14.500 -4.319 1.00 72.00 130 ASN A CA 1
ATOM 1079 C C . ASN A 1 130 ? -9.009 -13.522 -3.234 1.00 72.00 130 ASN A C 1
ATOM 1081 O O . ASN A 1 130 ? -7.818 -13.404 -2.954 1.00 72.00 130 ASN A O 1
ATOM 1085 N N . LEU A 1 131 ? -9.977 -12.863 -2.605 1.00 71.25 131 LEU A N 1
ATOM 1086 C CA . LEU A 1 131 ? -9.724 -11.891 -1.548 1.00 71.25 131 LEU A CA 1
ATOM 1087 C C . LEU A 1 131 ? -9.168 -12.562 -0.292 1.00 71.25 131 LEU A C 1
ATOM 1089 O O . LEU A 1 131 ? -9.770 -13.494 0.253 1.00 71.25 131 LEU A O 1
ATOM 1093 N N . GLU A 1 132 ? -8.039 -12.051 0.193 1.00 72.12 132 GLU A N 1
ATOM 1094 C CA . GLU A 1 132 ? -7.54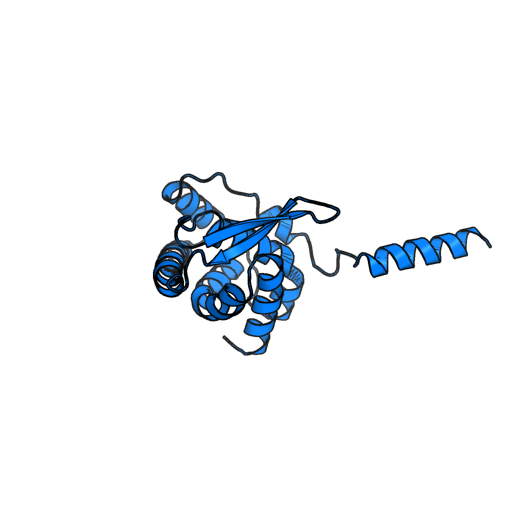3 -12.378 1.526 1.00 72.12 132 GLU A CA 1
ATOM 1095 C C . GLU A 1 132 ? -8.390 -11.650 2.583 1.00 72.12 132 GLU A C 1
ATOM 1097 O O . GLU A 1 132 ? -8.789 -10.499 2.409 1.00 72.12 132 GLU A O 1
ATOM 1102 N N . ASN A 1 133 ? -8.682 -12.306 3.712 1.00 77.00 133 ASN A N 1
ATOM 1103 C CA . ASN A 1 133 ? -9.451 -11.682 4.791 1.00 77.00 133 ASN A CA 1
ATOM 1104 C C . ASN A 1 133 ? -8.570 -10.707 5.589 1.00 77.00 133 ASN A C 1
ATOM 1106 O O . ASN A 1 133 ? -8.033 -11.047 6.649 1.00 77.00 133 ASN A O 1
ATOM 1110 N N . LEU A 1 134 ? -8.452 -9.473 5.095 1.00 81.81 134 LEU A N 1
ATOM 1111 C CA . LEU A 1 134 ? -7.631 -8.432 5.715 1.00 81.81 134 LEU A CA 1
ATOM 1112 C C . LEU A 1 134 ? -8.123 -8.019 7.111 1.00 81.81 134 LEU A C 1
ATOM 1114 O O . LEU A 1 134 ? -7.331 -7.604 7.963 1.00 81.81 134 LEU A O 1
ATOM 1118 N N . THR A 1 135 ? -9.416 -8.198 7.400 1.00 80.81 135 THR A N 1
ATOM 1119 C CA . THR A 1 135 ? -10.013 -7.889 8.708 1.00 80.81 135 THR A CA 1
ATOM 1120 C C . THR A 1 135 ? -9.416 -8.728 9.841 1.00 80.81 135 THR A C 1
ATOM 1122 O O . THR A 1 135 ? -9.395 -8.285 10.993 1.00 80.81 135 THR A O 1
ATOM 1125 N N . ALA A 1 136 ? -8.890 -9.922 9.548 1.00 82.88 136 ALA A N 1
ATOM 1126 C CA . ALA A 1 136 ? -8.193 -10.740 10.539 1.00 82.88 136 ALA A CA 1
ATOM 1127 C C . ALA A 1 136 ? -6.943 -10.030 11.092 1.00 82.88 136 ALA A C 1
ATOM 1129 O O . ALA A 1 136 ? -6.699 -10.062 12.301 1.00 82.88 136 ALA A O 1
ATOM 1130 N N . TYR A 1 137 ? -6.208 -9.315 10.235 1.00 81.06 137 TYR A N 1
ATOM 1131 C CA . TYR A 1 137 ? -4.974 -8.617 10.600 1.00 81.06 137 TYR A CA 1
ATOM 1132 C C . TYR A 1 137 ? -5.219 -7.292 11.327 1.00 81.06 137 TYR A C 1
ATOM 1134 O O . TYR A 1 137 ? -4.358 -6.842 12.079 1.00 81.06 137 TYR A O 1
ATOM 1142 N N . LEU A 1 138 ? -6.408 -6.691 11.193 1.00 81.19 138 LEU A N 1
ATOM 1143 C CA . LEU A 1 138 ? -6.776 -5.483 11.946 1.00 81.19 138 LEU A CA 1
ATOM 1144 C C . LEU A 1 138 ? -6.787 -5.703 13.462 1.00 81.19 138 LEU A C 1
ATOM 1146 O O . LEU A 1 138 ? -6.577 -4.756 14.223 1.00 81.19 138 LEU A O 1
ATOM 1150 N N . LYS A 1 139 ? -7.035 -6.936 13.915 1.00 79.19 139 LYS A N 1
ATOM 1151 C CA . LYS A 1 139 ? -7.087 -7.285 15.343 1.00 79.19 139 LYS A CA 1
ATOM 1152 C C . LYS A 1 139 ? -5.706 -7.482 15.967 1.00 79.19 139 LYS A C 1
ATOM 1154 O O . LYS A 1 139 ? -5.622 -7.567 17.185 1.00 79.19 139 LYS A O 1
ATOM 1159 N N . ILE A 1 140 ? -4.656 -7.549 15.152 1.00 75.94 140 ILE A N 1
ATOM 1160 C CA . ILE A 1 140 ? -3.288 -7.809 15.595 1.00 75.94 140 ILE A CA 1
ATOM 1161 C C . ILE A 1 140 ? -2.563 -6.468 15.681 1.00 75.94 140 ILE A C 1
ATOM 1163 O O . ILE A 1 140 ? -2.349 -5.811 14.659 1.00 75.94 140 ILE A O 1
ATOM 1167 N N . ASN A 1 141 ? -2.187 -6.038 16.886 1.00 74.00 141 ASN A N 1
ATOM 1168 C CA . ASN A 1 141 ? -1.243 -4.935 17.024 1.00 74.00 141 ASN A CA 1
ATOM 1169 C C . ASN A 1 141 ? 0.176 -5.476 17.114 1.00 74.00 141 ASN A C 1
ATOM 1171 O O . ASN A 1 141 ? 0.433 -6.528 17.692 1.00 74.00 141 ASN A O 1
ATOM 1175 N N . ARG A 1 142 ? 1.137 -4.696 16.625 1.00 62.41 142 ARG A N 1
ATOM 1176 C CA . ARG A 1 142 ? 2.558 -5.025 16.772 1.00 62.41 142 ARG A CA 1
ATOM 1177 C C . ARG A 1 142 ? 3.002 -5.178 18.236 1.00 62.41 142 ARG A C 1
ATOM 1179 O O . ARG A 1 142 ? 3.980 -5.864 18.493 1.00 62.41 142 ARG A O 1
ATOM 1186 N N . GLU A 1 143 ? 2.323 -4.535 19.187 1.00 53.66 143 GLU A N 1
ATOM 1187 C CA . GLU A 1 143 ? 2.588 -4.743 20.621 1.00 53.66 143 GLU A CA 1
ATOM 1188 C C . GLU A 1 143 ? 2.113 -6.118 21.116 1.00 53.66 143 GLU A C 1
ATOM 1190 O O . GLU A 1 143 ? 2.709 -6.660 22.045 1.00 53.66 143 GLU A O 1
ATOM 1195 N N . ASP A 1 144 ? 1.108 -6.705 20.460 1.00 50.19 144 ASP A N 1
ATOM 1196 C CA . ASP A 1 144 ? 0.585 -8.038 20.777 1.00 50.19 144 ASP A CA 1
ATOM 1197 C C . ASP A 1 144 ? 1.527 -9.144 20.262 1.00 50.19 144 ASP A C 1
ATOM 1199 O O . ASP A 1 144 ? 1.607 -10.233 20.835 1.00 50.19 144 ASP A O 1
ATOM 1203 N N . GLU A 1 145 ? 2.318 -8.847 19.226 1.00 52.28 145 GLU A N 1
ATOM 1204 C CA . GLU A 1 145 ? 3.458 -9.664 18.817 1.00 52.28 145 GLU A CA 1
ATOM 1205 C C . GLU A 1 145 ? 4.665 -9.371 19.716 1.00 52.28 145 GLU A C 1
ATOM 1207 O O . GLU A 1 145 ? 5.563 -8.586 19.396 1.00 52.28 145 GLU A O 1
ATOM 1212 N N . MET A 1 146 ? 4.713 -10.039 20.870 1.00 42.34 146 MET A N 1
ATOM 1213 C CA . MET A 1 146 ? 5.938 -10.124 21.661 1.00 42.34 146 MET A CA 1
ATOM 1214 C C . MET A 1 146 ? 7.100 -10.527 20.746 1.00 42.34 146 MET A C 1
ATOM 1216 O O . MET A 1 146 ? 7.104 -11.608 20.159 1.00 42.34 146 MET A O 1
ATOM 1220 N N . SER A 1 147 ? 8.100 -9.646 20.633 1.00 51.56 147 SER A N 1
ATOM 1221 C CA . SER A 1 147 ? 9.355 -9.944 19.938 1.00 51.56 147 SER A CA 1
ATOM 1222 C C . SER A 1 147 ? 9.875 -11.320 20.374 1.00 51.56 147 SER A C 1
ATOM 1224 O O . SER A 1 147 ? 9.811 -11.619 21.569 1.00 51.56 147 SER A O 1
ATOM 1226 N N . PRO A 1 148 ? 10.479 -12.132 19.485 1.00 55.75 148 PRO A N 1
ATOM 1227 C CA . PRO A 1 148 ? 11.107 -13.397 19.870 1.00 55.75 148 PRO A CA 1
ATOM 1228 C C . PRO A 1 148 ? 12.074 -13.241 21.052 1.00 55.75 148 PRO A C 1
ATOM 1230 O O . PRO A 1 148 ? 12.216 -14.140 21.878 1.00 55.75 148 PRO A O 1
ATOM 1233 N N . PHE A 1 149 ? 12.708 -12.071 21.170 1.00 54.28 149 PHE A N 1
ATOM 1234 C CA . PHE A 1 149 ? 13.530 -11.707 22.319 1.00 54.28 149 PHE A CA 1
ATOM 1235 C C . PHE A 1 149 ? 12.719 -11.605 23.621 1.00 54.28 149 PHE A C 1
ATOM 1237 O O . PHE A 1 149 ? 13.128 -12.166 24.635 1.00 54.28 149 PHE A O 1
ATOM 1244 N N . ASN A 1 150 ? 11.550 -10.964 23.587 1.00 56.69 150 ASN A N 1
ATOM 1245 C CA . ASN A 1 150 ? 10.651 -10.839 24.735 1.00 56.69 150 ASN A CA 1
ATOM 1246 C C . ASN A 1 150 ? 10.033 -12.190 25.117 1.00 56.69 150 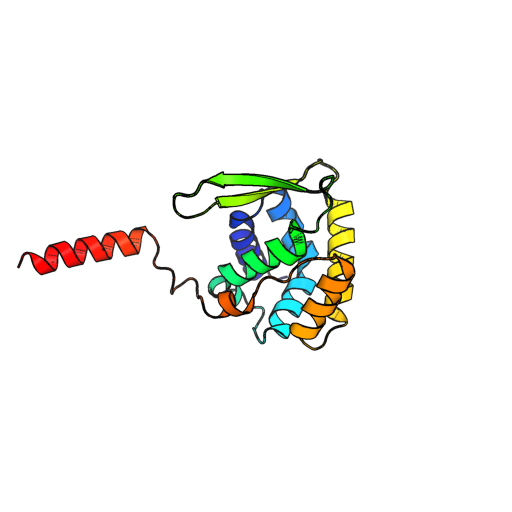ASN A C 1
ATOM 1248 O O . ASN A 1 150 ? 10.003 -12.531 26.295 1.00 56.69 150 ASN A O 1
ATOM 1252 N N . THR A 1 151 ? 9.632 -13.005 24.136 1.00 60.50 151 THR A N 1
ATOM 1253 C CA . THR A 1 151 ? 9.137 -14.369 24.380 1.00 60.50 151 THR A CA 1
ATOM 1254 C C . THR A 1 151 ? 10.211 -15.251 25.018 1.00 60.50 151 THR A C 1
ATOM 1256 O O . THR A 1 151 ? 9.928 -16.038 25.923 1.00 60.50 151 THR A O 1
ATOM 1259 N N . ASN A 1 152 ? 11.465 -15.130 24.571 1.00 68.81 152 ASN A N 1
ATOM 1260 C CA . ASN A 1 152 ? 12.584 -15.868 25.153 1.00 68.81 152 ASN A CA 1
ATOM 1261 C C . ASN A 1 152 ? 12.939 -15.365 26.560 1.00 68.81 152 ASN A C 1
ATOM 1263 O O . ASN A 1 152 ? 13.256 -16.178 27.428 1.00 68.81 152 ASN A O 1
ATOM 1267 N N . LEU A 1 153 ? 12.839 -14.056 26.809 1.00 67.50 153 LEU A N 1
ATOM 1268 C CA . LEU A 1 153 ? 13.010 -13.466 28.137 1.00 67.50 153 LEU A CA 1
ATOM 1269 C C . LEU A 1 153 ? 11.929 -13.917 29.119 1.00 67.50 153 LEU A C 1
ATOM 1271 O O . LEU A 1 153 ? 12.267 -14.295 30.235 1.00 67.50 153 LEU A O 1
ATOM 1275 N N . GLU A 1 154 ? 10.656 -13.937 28.727 1.00 67.25 154 GLU A N 1
ATOM 1276 C CA . GLU A 1 154 ? 9.579 -14.440 29.588 1.00 67.25 154 GLU A CA 1
ATOM 1277 C C . GLU A 1 154 ? 9.750 -15.920 29.906 1.00 67.25 154 GLU A C 1
ATOM 1279 O O . GLU A 1 154 ? 9.727 -16.297 31.076 1.00 67.25 154 GLU A O 1
ATOM 1284 N N . LYS A 1 155 ? 10.030 -16.756 28.897 1.00 72.94 155 LYS A N 1
ATOM 1285 C CA . LYS A 1 155 ? 10.335 -18.180 29.114 1.00 72.94 155 LYS A CA 1
ATOM 1286 C C . LYS A 1 155 ? 11.504 -18.366 30.082 1.00 72.94 155 LYS A C 1
ATOM 1288 O O . LYS A 1 155 ? 11.462 -19.245 30.943 1.00 72.94 155 LYS A O 1
ATOM 1293 N N . PHE A 1 156 ? 12.539 -17.535 29.963 1.00 74.56 156 PHE A N 1
ATOM 1294 C CA . PHE A 1 156 ? 13.679 -17.546 30.872 1.00 74.56 156 PHE A CA 1
ATOM 1295 C C . PHE A 1 156 ? 13.286 -17.115 32.294 1.00 74.56 156 PHE A C 1
ATOM 1297 O O . PHE A 1 156 ? 13.594 -17.825 33.252 1.00 74.56 156 PHE A O 1
ATOM 1304 N N . LEU A 1 157 ? 12.550 -16.014 32.448 1.00 77.00 157 LEU A N 1
ATOM 1305 C CA . LEU A 1 157 ? 12.071 -15.513 33.740 1.00 77.00 157 LEU A CA 1
ATOM 1306 C C . LEU A 1 157 ? 11.134 -16.510 34.437 1.00 77.00 157 LEU A C 1
ATOM 1308 O O . LEU A 1 157 ? 11.275 -16.747 35.638 1.00 77.00 157 LEU A O 1
ATOM 1312 N N . ASP A 1 158 ? 10.240 -17.159 33.696 1.00 78.81 158 ASP A N 1
ATOM 1313 C CA . ASP A 1 158 ? 9.359 -18.208 34.211 1.00 78.81 158 ASP A CA 1
ATOM 1314 C C . ASP A 1 158 ? 10.137 -19.459 34.629 1.00 78.81 158 ASP A C 1
ATOM 1316 O O . ASP A 1 158 ? 9.825 -20.074 35.652 1.00 78.81 158 ASP A O 1
ATOM 1320 N N . SER A 1 159 ? 11.197 -19.815 33.895 1.00 79.50 159 SER A N 1
ATOM 1321 C CA . SER A 1 159 ? 12.084 -20.924 34.271 1.00 79.50 159 SER A CA 1
ATOM 1322 C C . SER A 1 159 ? 12.842 -20.661 35.580 1.00 79.50 159 SER A C 1
ATOM 1324 O O . SER A 1 159 ? 13.132 -21.599 36.323 1.00 79.50 159 SER A O 1
ATOM 1326 N N . ILE A 1 160 ? 13.123 -19.390 35.891 1.00 74.69 160 ILE A N 1
ATOM 1327 C CA . ILE A 1 160 ? 13.752 -18.969 37.149 1.00 74.69 160 ILE A CA 1
ATOM 1328 C C . ILE A 1 160 ? 12.727 -18.967 38.286 1.00 74.69 160 ILE A C 1
ATOM 1330 O O . ILE A 1 160 ? 13.029 -19.445 39.379 1.00 74.69 160 ILE A O 1
ATOM 1334 N N . LYS A 1 161 ? 11.507 -18.475 38.039 1.00 71.00 161 LYS A N 1
ATOM 1335 C CA . LYS A 1 161 ? 10.429 -18.446 39.042 1.00 71.00 161 LYS A CA 1
ATOM 1336 C C . LYS A 1 161 ? 9.977 -19.842 39.470 1.00 71.00 161 LYS A C 1
ATOM 1338 O O . LYS A 1 161 ? 9.677 -20.028 40.638 1.00 71.00 161 LYS A O 1
ATOM 1343 N N . LYS A 1 162 ? 9.975 -20.825 38.561 1.00 64.12 162 LYS A N 1
ATOM 1344 C CA . LYS A 1 162 ? 9.626 -22.228 38.865 1.00 64.12 162 LYS A CA 1
ATOM 1345 C C . LYS A 1 162 ? 10.715 -23.006 39.622 1.00 64.12 162 LYS A C 1
ATOM 1347 O O . LYS A 1 162 ? 10.479 -24.149 39.996 1.00 64.12 162 LYS A O 1
ATOM 1352 N N . LYS A 1 163 ? 11.910 -22.429 39.805 1.00 54.06 163 LYS A N 1
ATOM 1353 C CA . LYS A 1 163 ? 13.044 -23.041 40.527 1.00 54.06 163 LYS A CA 1
ATOM 1354 C C . LYS A 1 163 ? 13.242 -22.496 41.952 1.00 54.06 163 LYS A C 1
ATOM 1356 O O . LYS A 1 163 ? 14.235 -22.847 42.586 1.00 54.06 163 LYS A O 1
ATOM 1361 N N . LYS A 1 164 ? 12.331 -21.652 42.443 1.00 45.78 164 LYS A N 1
ATOM 1362 C CA . LYS A 1 164 ? 12.219 -21.246 43.852 1.00 45.78 164 LYS A CA 1
ATOM 1363 C C . LYS A 1 164 ? 10.962 -21.850 44.456 1.00 45.78 164 LYS A C 1
ATOM 1365 O O . LYS A 1 164 ? 11.014 -22.132 45.669 1.00 45.78 164 LYS A O 1
#